Protein AF-A0A7C0WLK8-F1 (afdb_monomer_lite)

Foldseek 3Di:
DWDKADLVRLCVVVVHDSVVLVVLCVDPPQRQDWDLPDDDPPPDPPDSTIHGPVSNVVSCVVVPDPPPD

Structure (mmCIF, N/CA/C/O backbone):
data_AF-A0A7C0WLK8-F1
#
_entry.id   AF-A0A7C0WLK8-F1
#
loop_
_atom_site.group_PDB
_atom_site.id
_atom_site.type_symbol
_atom_site.label_atom_id
_atom_site.label_alt_id
_atom_site.label_comp_id
_atom_site.label_asym_id
_atom_site.label_entity_id
_atom_site.label_seq_id
_atom_site.pdbx_PDB_ins_code
_atom_site.Cartn_x
_atom_site.Cartn_y
_atom_site.Cartn_z
_atom_site.occupancy
_atom_site.B_iso_or_equiv
_atom_site.auth_seq_id
_atom_site.auth_comp_id
_atom_site.auth_asym_id
_atom_site.auth_atom_id
_atom_site.pdbx_PDB_model_num
ATOM 1 N N . MET A 1 1 ? -9.142 10.476 -14.330 1.00 59.84 1 MET A N 1
ATOM 2 C CA . MET A 1 1 ? -8.138 9.423 -14.589 1.00 59.84 1 MET A CA 1
ATOM 3 C C . MET A 1 1 ? -7.641 8.939 -13.244 1.00 59.84 1 MET A C 1
ATOM 5 O O . MET A 1 1 ? -7.375 9.785 -12.401 1.00 59.84 1 MET A O 1
ATOM 9 N N . ASP A 1 2 ? -7.602 7.629 -13.022 1.00 78.75 2 ASP A N 1
ATOM 10 C CA . ASP A 1 2 ? -7.075 7.070 -11.775 1.00 78.75 2 ASP A CA 1
ATOM 11 C C . ASP A 1 2 ? -5.541 7.111 -11.788 1.00 78.75 2 ASP A C 1
ATOM 13 O O . ASP A 1 2 ? -4.931 6.845 -12.829 1.00 78.75 2 ASP A O 1
ATOM 17 N N . LYS A 1 3 ? -4.917 7.497 -10.669 1.00 86.62 3 LYS A N 1
ATOM 18 C CA . LYS A 1 3 ? -3.457 7.629 -10.598 1.00 86.62 3 LYS A CA 1
ATOM 19 C C . LYS A 1 3 ? -2.845 6.249 -10.374 1.00 86.62 3 LYS A C 1
ATOM 21 O O . LYS A 1 3 ? -3.124 5.595 -9.372 1.00 86.62 3 LYS A O 1
ATOM 26 N N . ILE A 1 4 ? -1.970 5.843 -11.288 1.00 88.38 4 ILE A N 1
ATOM 27 C CA . ILE A 1 4 ? -1.128 4.658 -11.131 1.00 88.38 4 ILE A CA 1
ATOM 28 C C . ILE A 1 4 ? 0.137 5.080 -10.386 1.00 88.38 4 ILE A C 1
ATOM 30 O O . ILE A 1 4 ? 0.799 6.033 -10.792 1.00 88.38 4 ILE A O 1
ATOM 34 N N . MET A 1 5 ? 0.454 4.381 -9.302 1.00 88.38 5 MET A N 1
ATOM 35 C CA . MET A 1 5 ? 1.595 4.650 -8.433 1.00 88.38 5 MET A CA 1
ATOM 36 C C . MET A 1 5 ? 2.614 3.513 -8.506 1.00 88.38 5 MET A C 1
ATOM 38 O O . MET A 1 5 ? 2.255 2.334 -8.608 1.00 88.38 5 MET A O 1
ATOM 42 N N . THR A 1 6 ? 3.895 3.863 -8.440 1.00 87.94 6 THR A N 1
ATOM 43 C CA . THR A 1 6 ? 4.978 2.906 -8.176 1.00 87.94 6 THR A CA 1
ATOM 44 C C . THR A 1 6 ? 4.939 2.415 -6.723 1.00 87.94 6 THR A C 1
ATOM 46 O O . THR A 1 6 ? 4.205 2.955 -5.894 1.00 87.94 6 THR A O 1
ATOM 49 N N . MET A 1 7 ? 5.751 1.409 -6.389 1.00 86.81 7 MET A N 1
ATOM 50 C CA . MET A 1 7 ? 5.915 0.962 -5.002 1.00 86.81 7 MET A CA 1
ATOM 51 C C . MET A 1 7 ? 6.411 2.092 -4.083 1.00 86.81 7 MET A C 1
ATOM 53 O O . MET A 1 7 ? 5.839 2.301 -3.018 1.00 86.81 7 MET A O 1
ATOM 57 N N . TYR A 1 8 ? 7.387 2.886 -4.536 1.00 87.75 8 TYR A N 1
ATOM 58 C CA . TYR A 1 8 ? 7.891 4.055 -3.803 1.00 87.75 8 TYR A CA 1
ATOM 59 C C . TYR A 1 8 ? 6.835 5.159 -3.634 1.00 87.75 8 TYR A C 1
ATOM 61 O O . TYR A 1 8 ? 6.698 5.755 -2.565 1.00 87.75 8 TYR A O 1
ATOM 69 N N . GLU A 1 9 ? 6.055 5.438 -4.681 1.00 90.00 9 GLU A N 1
ATOM 70 C CA . GLU A 1 9 ? 4.976 6.425 -4.591 1.00 90.00 9 GLU A CA 1
ATOM 71 C C . GLU A 1 9 ? 3.864 5.959 -3.648 1.00 90.00 9 GLU A C 1
ATOM 73 O O . GLU A 1 9 ? 3.336 6.766 -2.886 1.00 90.00 9 GLU A O 1
ATOM 78 N N . CYS A 1 10 ? 3.520 4.668 -3.672 1.00 89.50 10 CYS A N 1
ATOM 79 C CA . CYS A 1 10 ? 2.510 4.094 -2.790 1.00 89.50 10 CYS A CA 1
ATOM 80 C C . CYS A 1 10 ? 2.965 4.106 -1.326 1.00 89.50 10 CYS A C 1
ATOM 82 O O . CYS A 1 10 ? 2.176 4.466 -0.453 1.00 89.50 10 CYS A O 1
ATOM 84 N N . SER A 1 11 ? 4.225 3.759 -1.047 1.00 88.88 11 SER A N 1
ATOM 85 C CA . SER A 1 11 ? 4.762 3.785 0.318 1.00 88.88 11 SER A CA 1
ATOM 86 C C . SER A 1 11 ? 4.798 5.218 0.856 1.00 88.88 11 SER A C 1
ATOM 88 O O . SER A 1 11 ? 4.321 5.480 1.957 1.00 88.88 11 SER A O 1
ATOM 90 N N . THR A 1 12 ? 5.229 6.174 0.025 1.00 90.38 12 THR A N 1
ATOM 91 C CA . THR A 1 12 ? 5.207 7.609 0.350 1.00 90.38 12 THR A CA 1
ATOM 92 C C . THR A 1 12 ? 3.783 8.112 0.599 1.00 90.38 12 THR A C 1
ATOM 94 O O . THR A 1 12 ? 3.542 8.832 1.564 1.00 90.38 12 THR A O 1
ATOM 97 N N . TYR A 1 13 ? 2.821 7.710 -0.236 1.00 89.62 13 TYR A N 1
ATOM 98 C CA . TYR A 1 13 ? 1.414 8.084 -0.088 1.00 89.62 13 TYR A CA 1
ATOM 99 C C . TYR A 1 13 ? 0.813 7.578 1.229 1.00 89.62 13 TYR A C 1
ATOM 101 O O . TYR A 1 13 ? 0.098 8.312 1.907 1.00 89.62 13 TYR A O 1
ATOM 109 N N . LEU A 1 14 ? 1.137 6.341 1.608 1.00 86.88 14 LEU A N 1
ATOM 110 C CA . LEU A 1 14 ? 0.702 5.728 2.862 1.00 86.88 14 LEU A CA 1
ATOM 111 C C . LEU A 1 14 ? 1.546 6.158 4.073 1.00 86.88 14 LEU A C 1
ATOM 113 O O . LEU A 1 14 ? 1.202 5.799 5.193 1.00 86.88 14 LEU A O 1
ATOM 117 N N . SER A 1 15 ? 2.608 6.947 3.867 1.00 89.12 15 SER A N 1
ATOM 118 C CA . SER A 1 15 ? 3.582 7.327 4.902 1.00 89.12 15 SER A CA 1
ATOM 119 C C . SER A 1 15 ? 4.211 6.124 5.621 1.00 89.12 15 SER A C 1
ATOM 121 O O . SER A 1 15 ? 4.444 6.178 6.824 1.00 89.12 15 SER A O 1
ATOM 123 N N . ILE A 1 16 ? 4.493 5.055 4.873 1.00 88.00 16 ILE A N 1
ATOM 124 C CA . ILE A 1 16 ? 5.156 3.832 5.351 1.00 88.00 16 ILE A CA 1
ATOM 125 C C . ILE A 1 16 ? 6.438 3.567 4.557 1.00 88.00 16 ILE A C 1
ATOM 127 O O . ILE A 1 16 ? 6.672 4.138 3.486 1.00 88.00 16 ILE A O 1
ATOM 131 N N . THR A 1 17 ? 7.269 2.663 5.060 1.00 88.88 17 THR A N 1
ATOM 132 C CA . THR A 1 17 ? 8.455 2.178 4.350 1.00 88.88 17 THR A CA 1
ATOM 133 C C . THR A 1 17 ? 8.086 1.209 3.223 1.00 88.88 17 THR A C 1
ATOM 135 O O . THR A 1 17 ? 7.006 0.615 3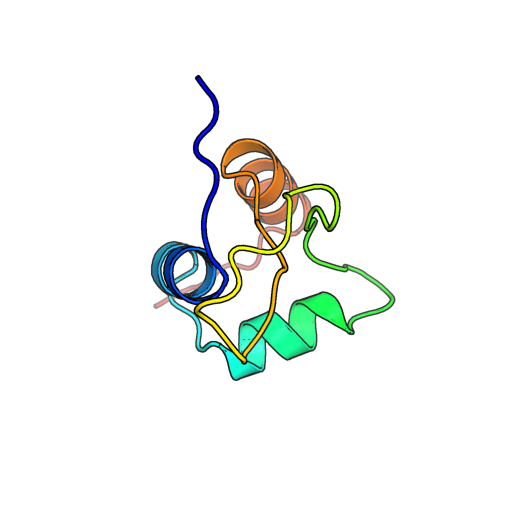.188 1.00 88.88 17 THR A O 1
ATOM 138 N N . THR A 1 18 ? 9.003 1.017 2.274 1.00 85.75 18 THR A N 1
ATOM 139 C CA . THR A 1 18 ? 8.844 0.008 1.217 1.00 85.75 18 THR A CA 1
ATOM 140 C C . THR A 1 18 ? 8.829 -1.418 1.773 1.00 85.75 18 THR A C 1
ATOM 142 O O . THR A 1 18 ? 8.174 -2.276 1.194 1.00 85.75 18 THR A O 1
ATOM 145 N N . GLU A 1 19 ? 9.493 -1.673 2.906 1.00 87.06 19 GLU A N 1
ATOM 146 C CA . GLU A 1 19 ? 9.488 -2.973 3.598 1.00 87.06 19 GLU A CA 1
ATOM 147 C C . GLU A 1 19 ? 8.136 -3.269 4.265 1.00 87.06 19 GLU A C 1
ATOM 149 O O . GLU A 1 19 ? 7.612 -4.380 4.155 1.00 87.06 19 GLU A O 1
ATOM 154 N N . GLU A 1 20 ? 7.522 -2.269 4.901 1.00 87.94 20 GLU A N 1
ATOM 155 C CA . GLU A 1 20 ? 6.161 -2.382 5.437 1.00 87.94 20 GLU A CA 1
ATOM 156 C C . GLU A 1 20 ? 5.145 -2.580 4.312 1.00 87.94 20 GLU A C 1
ATOM 158 O O . GLU A 1 20 ? 4.275 -3.445 4.406 1.00 87.94 20 GLU A O 1
ATOM 163 N N . LEU A 1 21 ? 5.287 -1.838 3.210 1.00 88.06 21 LEU A N 1
ATOM 164 C CA . LEU A 1 21 ? 4.449 -2.030 2.030 1.00 88.06 21 LEU A CA 1
ATOM 165 C C . LEU A 1 21 ? 4.617 -3.438 1.437 1.00 88.06 21 LEU A C 1
ATOM 167 O O . LEU A 1 21 ? 3.631 -4.047 1.025 1.00 88.06 21 LEU A O 1
ATOM 171 N N . GLN A 1 22 ? 5.840 -3.975 1.424 1.00 86.75 22 GLN A N 1
ATOM 172 C CA . GLN A 1 22 ? 6.109 -5.348 1.001 1.00 86.75 22 GLN A CA 1
ATOM 173 C C . GLN A 1 22 ? 5.437 -6.364 1.932 1.00 86.75 22 GLN A C 1
ATOM 175 O O . GLN A 1 22 ? 4.785 -7.294 1.463 1.00 86.75 22 GLN A O 1
ATOM 180 N N . SER A 1 23 ? 5.497 -6.134 3.242 1.00 88.12 23 SER A N 1
ATOM 181 C CA . SER A 1 23 ? 4.810 -6.969 4.232 1.00 88.12 23 SER A CA 1
ATOM 182 C C . SER A 1 23 ? 3.291 -6.957 4.030 1.00 88.12 23 SER A C 1
ATOM 184 O O . SER A 1 23 ? 2.660 -8.007 4.085 1.00 88.12 23 SER A O 1
ATOM 186 N N . LEU A 1 24 ? 2.703 -5.800 3.705 1.00 87.94 24 LEU A N 1
ATOM 187 C CA . LEU A 1 24 ? 1.279 -5.677 3.365 1.00 87.94 24 LEU A CA 1
ATOM 188 C C . LEU A 1 24 ? 0.903 -6.374 2.053 1.00 87.94 24 LEU A C 1
ATOM 190 O O . LEU A 1 24 ? -0.267 -6.676 1.839 1.00 87.94 24 LEU A O 1
ATOM 194 N N . LEU A 1 25 ? 1.855 -6.603 1.151 1.00 87.12 25 LEU A N 1
ATOM 195 C CA . LEU A 1 25 ? 1.618 -7.365 -0.075 1.00 87.12 25 LEU A CA 1
ATOM 196 C C . LEU A 1 25 ? 1.679 -8.872 0.151 1.00 87.12 25 LEU A C 1
ATOM 198 O O . LEU A 1 25 ? 0.974 -9.612 -0.534 1.00 87.12 25 LEU A O 1
ATOM 202 N N . ASP A 1 26 ? 2.543 -9.306 1.064 1.00 85.81 26 ASP A N 1
ATOM 203 C CA . ASP A 1 26 ? 2.719 -10.712 1.418 1.00 85.81 26 ASP A CA 1
ATOM 204 C C . ASP A 1 26 ? 1.738 -11.157 2.532 1.00 85.81 26 ASP A C 1
ATOM 206 O O . ASP A 1 26 ? 1.630 -12.347 2.837 1.00 85.81 26 ASP A O 1
ATOM 210 N N . ASP A 1 27 ? 0.965 -10.221 3.099 1.00 83.94 27 ASP A N 1
ATOM 211 C CA . ASP A 1 27 ? -0.122 -10.475 4.049 1.00 83.94 27 ASP A CA 1
ATOM 212 C C . ASP A 1 27 ? -1.269 -11.267 3.385 1.00 83.94 27 ASP A C 1
ATOM 214 O O . ASP A 1 27 ? -1.852 -10.862 2.379 1.00 83.94 27 ASP A O 1
ATOM 218 N N . THR A 1 28 ? -1.625 -12.414 3.970 1.00 81.38 28 THR A N 1
ATOM 219 C CA . THR A 1 28 ? -2.680 -13.313 3.456 1.00 81.38 28 THR A CA 1
ATOM 220 C C . THR A 1 28 ? -4.084 -12.968 3.954 1.00 81.38 28 THR A C 1
ATOM 222 O O . THR A 1 28 ? -5.075 -13.469 3.422 1.00 81.38 28 THR A O 1
ATOM 225 N N . VAL A 1 29 ? -4.186 -12.111 4.967 1.00 82.19 29 VAL A N 1
ATOM 226 C CA . VAL A 1 29 ? -5.433 -11.703 5.617 1.00 82.19 29 VAL A CA 1
ATOM 227 C C . VAL A 1 29 ? -5.956 -10.413 4.990 1.00 82.19 29 VAL A C 1
ATOM 229 O O . VAL A 1 29 ? -7.159 -10.282 4.745 1.00 82.19 29 VAL A O 1
ATOM 232 N N . ARG A 1 30 ? -5.072 -9.439 4.739 1.00 82.62 30 ARG A N 1
ATOM 233 C CA . ARG A 1 30 ? -5.435 -8.112 4.213 1.00 82.62 30 ARG A CA 1
ATOM 234 C C . ARG A 1 30 ? -4.417 -7.593 3.192 1.00 82.62 30 ARG A C 1
ATOM 236 O O . ARG A 1 30 ? -3.887 -6.500 3.388 1.00 82.62 30 ARG A O 1
ATOM 243 N N . PRO A 1 31 ? -4.188 -8.311 2.081 1.00 88.31 31 PRO A N 1
ATOM 244 C CA . PRO A 1 31 ? -3.233 -7.871 1.078 1.00 88.31 31 PRO A CA 1
ATOM 245 C C . PRO A 1 31 ? -3.634 -6.511 0.503 1.00 88.31 31 PRO A C 1
ATOM 247 O O . PRO A 1 31 ? -4.805 -6.294 0.163 1.00 88.31 31 PRO A O 1
ATOM 250 N N . ILE A 1 32 ? -2.674 -5.597 0.378 1.00 87.75 32 ILE A N 1
ATOM 251 C CA . ILE A 1 32 ? -2.891 -4.339 -0.342 1.00 87.75 32 ILE A CA 1
ATOM 252 C C . ILE A 1 32 ? -3.070 -4.627 -1.848 1.00 87.75 32 ILE A C 1
ATOM 254 O O . ILE A 1 32 ? -2.296 -5.398 -2.426 1.00 87.75 32 ILE A O 1
ATOM 258 N N . PRO A 1 33 ? -4.083 -4.045 -2.518 1.00 88.44 33 PRO A N 1
ATOM 259 C CA . PRO A 1 33 ? -4.305 -4.279 -3.939 1.00 88.44 33 PRO A CA 1
ATOM 260 C C . PRO A 1 33 ? -3.152 -3.707 -4.767 1.00 88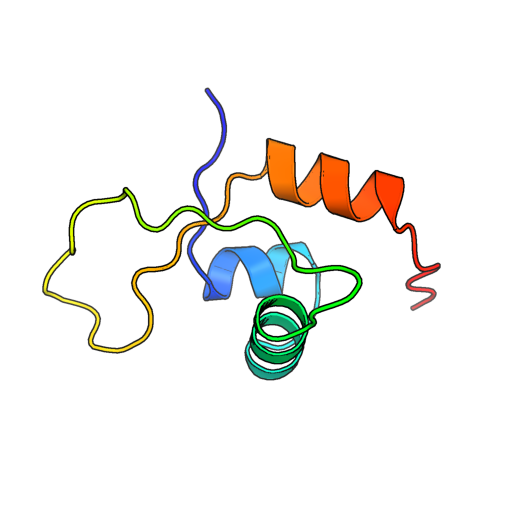.44 33 PRO A C 1
ATOM 262 O O . PRO A 1 33 ? -2.815 -2.526 -4.677 1.00 88.44 33 PRO A O 1
ATOM 265 N N . CYS A 1 34 ? -2.561 -4.558 -5.603 1.00 88.25 34 CYS A N 1
ATOM 266 C CA . CYS A 1 34 ? -1.595 -4.158 -6.616 1.00 88.25 34 CYS A CA 1
ATOM 267 C C . CYS A 1 34 ? -1.896 -4.871 -7.935 1.00 88.25 34 CYS A C 1
ATOM 269 O O . CYS A 1 34 ? -2.342 -6.020 -7.964 1.00 88.25 34 CYS A O 1
ATOM 271 N N . SER A 1 35 ? -1.619 -4.196 -9.043 1.00 80.38 35 SER A N 1
ATOM 272 C CA . SER A 1 35 ? -1.760 -4.748 -10.381 1.00 80.38 35 SER A CA 1
ATOM 273 C C . SER A 1 35 ? -0.393 -5.102 -10.955 1.00 80.38 35 SER A C 1
ATOM 275 O O . SER A 1 35 ? 0.540 -4.294 -10.972 1.00 80.38 35 SER A O 1
ATOM 277 N N . ARG A 1 36 ? -0.299 -6.337 -11.460 1.00 64.75 36 ARG A N 1
ATOM 278 C CA . ARG A 1 36 ? 0.858 -6.867 -12.201 1.00 64.75 36 ARG A CA 1
ATOM 279 C C . ARG A 1 36 ? 0.729 -6.681 -13.716 1.00 64.75 36 ARG A C 1
ATOM 281 O O . ARG A 1 36 ? 1.606 -7.115 -14.452 1.00 64.75 36 ARG A O 1
ATOM 288 N N . LEU A 1 37 ? -0.374 -6.092 -14.186 1.00 60.03 37 LEU A N 1
ATOM 289 C CA . LEU A 1 37 ? -0.715 -6.009 -15.612 1.00 60.03 37 LEU A CA 1
ATOM 290 C C . LEU A 1 37 ? -0.022 -4.857 -16.346 1.00 60.03 37 LEU A C 1
ATOM 292 O O . LEU A 1 37 ? -0.189 -4.713 -17.555 1.00 60.03 37 LEU A O 1
ATOM 296 N N . PHE A 1 38 ? 0.748 -4.032 -15.643 1.00 57.81 38 PHE A N 1
ATOM 297 C CA . PHE A 1 38 ? 1.478 -2.953 -16.286 1.00 57.81 38 PHE A CA 1
ATOM 298 C C . PHE A 1 38 ? 2.737 -3.512 -16.958 1.00 57.81 38 PHE A C 1
ATOM 300 O O . PHE A 1 38 ? 3.484 -4.257 -16.317 1.00 57.81 38 PHE A O 1
ATOM 307 N N . PRO A 1 39 ? 2.966 -3.205 -18.249 1.00 53.81 39 PRO A N 1
ATOM 308 C CA . PRO A 1 39 ? 4.095 -3.749 -18.987 1.00 53.81 39 PRO A CA 1
ATOM 309 C C . PRO A 1 39 ? 5.408 -3.406 -18.281 1.00 53.81 39 PRO A C 1
ATOM 311 O O . PRO A 1 39 ? 5.567 -2.315 -17.730 1.00 53.81 39 PRO A O 1
ATOM 314 N N . ARG A 1 40 ? 6.334 -4.372 -18.286 1.00 44.56 40 ARG A N 1
ATOM 315 C CA . ARG A 1 40 ? 7.694 -4.216 -17.764 1.00 44.56 40 ARG A CA 1
ATOM 316 C C . ARG A 1 40 ? 8.349 -3.017 -18.435 1.00 44.56 40 ARG A C 1
ATOM 318 O O . ARG A 1 40 ? 8.782 -3.122 -19.578 1.00 44.56 40 ARG A O 1
ATOM 325 N N . ASP A 1 41 ? 8.470 -1.915 -17.711 1.00 49.72 41 ASP A N 1
ATOM 326 C CA . ASP A 1 41 ? 9.440 -0.897 -18.077 1.00 49.72 41 ASP A CA 1
ATOM 327 C C . ASP A 1 41 ? 10.813 -1.438 -17.667 1.00 49.72 41 ASP A C 1
ATOM 329 O O . ASP A 1 41 ? 11.093 -1.678 -16.491 1.00 49.72 41 ASP A O 1
ATOM 333 N N . THR A 1 42 ? 11.626 -1.781 -18.661 1.00 51.00 42 THR A N 1
ATOM 334 C CA . THR A 1 42 ? 12.869 -2.558 -18.537 1.00 51.00 42 THR A CA 1
ATOM 335 C C . THR A 1 42 ? 14.024 -1.817 -17.847 1.00 51.00 42 THR A C 1
ATOM 337 O O . THR A 1 42 ? 15.156 -2.296 -17.888 1.00 51.00 42 THR A O 1
ATOM 340 N N . ALA A 1 43 ? 13.768 -0.678 -17.200 1.00 51.41 43 ALA A N 1
ATOM 341 C CA . ALA A 1 43 ? 14.778 0.124 -16.510 1.00 51.41 43 ALA A CA 1
ATOM 342 C C . ALA A 1 43 ? 14.867 -0.134 -14.993 1.00 51.41 43 ALA A C 1
ATOM 344 O O . ALA A 1 43 ? 15.892 0.186 -14.395 1.00 51.41 43 ALA A O 1
ATOM 345 N N . ASP A 1 44 ? 13.857 -0.759 -14.379 1.00 49.47 44 ASP A N 1
ATOM 346 C CA . ASP A 1 44 ? 13.819 -0.963 -12.929 1.00 49.47 44 ASP A CA 1
ATOM 347 C C . ASP A 1 44 ? 13.902 -2.454 -12.583 1.00 49.47 44 ASP A C 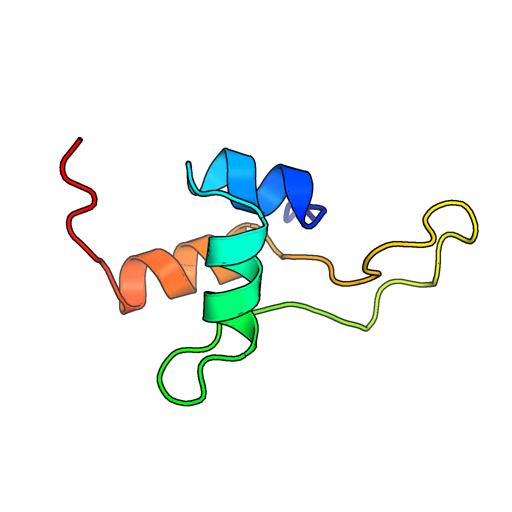1
ATOM 349 O O . ASP A 1 44 ? 12.975 -3.236 -12.801 1.00 49.47 44 ASP A O 1
ATOM 353 N N . ARG A 1 45 ? 15.067 -2.876 -12.082 1.00 51.88 45 ARG A N 1
ATOM 354 C CA . ARG A 1 45 ? 15.311 -4.250 -11.611 1.00 51.88 45 ARG A CA 1
ATOM 355 C C . ARG A 1 45 ? 14.652 -4.536 -10.253 1.00 51.88 45 ARG A C 1
ATOM 357 O O . ARG A 1 45 ? 14.872 -5.619 -9.714 1.00 51.88 45 ARG A O 1
ATOM 364 N N . GLN A 1 46 ? 13.860 -3.616 -9.700 1.00 56.50 46 GLN A N 1
ATOM 365 C CA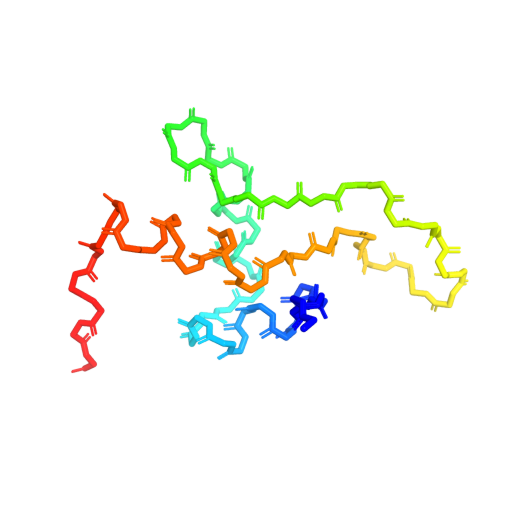 . GLN A 1 46 ? 13.205 -3.777 -8.405 1.00 56.50 46 GLN A CA 1
ATOM 366 C C . GLN A 1 46 ? 11.707 -3.439 -8.523 1.00 56.50 46 GLN A C 1
ATOM 368 O O . GLN A 1 46 ? 11.303 -2.293 -8.618 1.00 56.50 46 GLN A O 1
ATOM 373 N N . ASP A 1 47 ? 10.890 -4.491 -8.541 1.00 62.72 47 ASP A N 1
ATOM 374 C CA . ASP A 1 47 ? 9.428 -4.494 -8.397 1.00 62.72 47 ASP A CA 1
ATOM 375 C C . ASP A 1 47 ? 8.558 -3.793 -9.475 1.00 62.72 47 ASP A C 1
ATOM 377 O O . ASP A 1 47 ? 8.330 -2.586 -9.497 1.00 62.72 47 ASP A O 1
ATOM 381 N N . HIS A 1 48 ? 7.958 -4.602 -10.359 1.00 68.69 48 HIS A N 1
ATOM 382 C CA . HIS A 1 48 ? 7.017 -4.149 -11.398 1.00 68.69 48 HIS A CA 1
ATOM 383 C C . HIS A 1 48 ? 5.582 -3.917 -10.889 1.00 68.69 48 HIS A C 1
ATOM 385 O O . HIS A 1 48 ? 4.679 -3.666 -11.693 1.00 68.69 48 HIS A O 1
ATOM 391 N N . ARG A 1 49 ? 5.323 -4.053 -9.584 1.00 79.19 49 ARG A N 1
ATOM 392 C CA . ARG A 1 49 ? 3.977 -3.861 -9.033 1.00 79.19 49 ARG A CA 1
ATOM 393 C C . ARG A 1 49 ? 3.580 -2.391 -9.132 1.00 79.19 49 ARG A C 1
ATOM 395 O O . ARG A 1 49 ? 4.323 -1.489 -8.742 1.00 79.19 49 ARG A O 1
ATOM 402 N N . ARG A 1 50 ? 2.375 -2.151 -9.644 1.00 86.50 50 ARG A N 1
ATOM 403 C CA . ARG A 1 50 ? 1.760 -0.825 -9.652 1.00 86.50 50 ARG A CA 1
ATOM 404 C C . ARG A 1 50 ? 0.507 -0.823 -8.801 1.00 86.50 50 ARG A C 1
ATOM 406 O O . ARG A 1 50 ? -0.188 -1.832 -8.699 1.00 86.50 50 ARG A O 1
ATOM 413 N N . PHE A 1 51 ? 0.205 0.331 -8.239 1.00 89.44 51 PHE A N 1
ATOM 414 C CA . PHE A 1 51 ? -0.891 0.515 -7.305 1.00 89.44 51 PHE A CA 1
ATOM 415 C C . PHE A 1 51 ? -1.849 1.547 -7.872 1.00 89.44 51 PHE A C 1
ATOM 417 O O . PHE A 1 51 ? -1.429 2.634 -8.265 1.00 89.44 51 PHE A O 1
ATOM 424 N N . LEU A 1 52 ? -3.132 1.215 -7.933 1.00 90.19 52 LEU A N 1
ATOM 425 C CA . LEU A 1 52 ? -4.156 2.191 -8.271 1.00 90.19 52 LEU A CA 1
ATOM 426 C C . LEU A 1 52 ? -4.498 2.983 -7.015 1.00 90.19 52 LEU A C 1
ATOM 428 O O . LEU A 1 52 ? -4.869 2.407 -5.992 1.00 90.19 52 LEU A O 1
ATOM 432 N N . GLN A 1 53 ? -4.361 4.306 -7.072 1.00 89.25 53 GLN A N 1
ATOM 433 C CA . GLN A 1 53 ? -4.613 5.160 -5.914 1.00 89.25 53 GLN A CA 1
ATOM 434 C C . GLN A 1 53 ? -6.044 4.991 -5.388 1.00 89.25 53 GLN A C 1
ATOM 436 O O . GLN A 1 53 ? -6.254 4.996 -4.174 1.00 89.25 53 GLN A O 1
ATOM 441 N N . SER A 1 54 ? -7.026 4.798 -6.273 1.00 90.25 54 SER A N 1
ATOM 442 C CA . SER A 1 54 ? -8.408 4.515 -5.878 1.00 90.25 54 SER A CA 1
ATOM 443 C C . SER A 1 54 ? -8.552 3.205 -5.089 1.00 90.25 54 SER A C 1
ATOM 445 O O . SER A 1 54 ? -9.217 3.195 -4.051 1.00 90.25 54 SER A O 1
ATOM 447 N N . GLU A 1 55 ? -7.887 2.130 -5.520 1.00 90.19 55 GLU A N 1
ATOM 448 C CA . GLU A 1 55 ? -7.916 0.824 -4.855 1.00 90.19 55 GLU A CA 1
ATOM 449 C C . GLU A 1 55 ? -7.185 0.857 -3.516 1.00 90.19 55 GLU A C 1
ATOM 451 O O . GLU A 1 55 ? -7.709 0.357 -2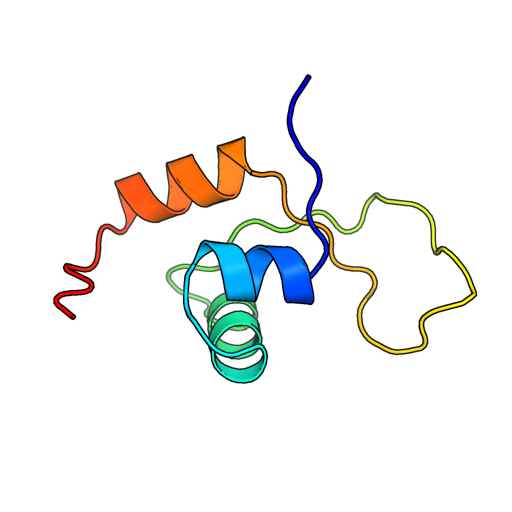.521 1.00 90.19 55 GLU A O 1
ATOM 456 N N . VAL A 1 56 ? -6.020 1.509 -3.462 1.00 89.56 56 VAL A N 1
ATOM 457 C CA . VAL A 1 56 ? -5.277 1.730 -2.214 1.00 89.56 56 VAL A CA 1
ATOM 458 C C . VAL A 1 56 ? -6.125 2.529 -1.229 1.00 89.56 56 VAL A C 1
ATOM 460 O O . VAL A 1 56 ? -6.217 2.159 -0.064 1.00 89.56 56 VAL A O 1
ATOM 463 N N . ASN A 1 57 ? -6.819 3.574 -1.686 1.00 88.94 57 ASN A N 1
ATOM 464 C CA . ASN A 1 57 ? -7.730 4.349 -0.845 1.00 88.94 57 ASN A CA 1
ATOM 465 C C . ASN A 1 57 ? -8.931 3.536 -0.359 1.00 88.94 57 ASN A C 1
ATOM 467 O O . ASN A 1 57 ? -9.337 3.673 0.795 1.00 88.94 57 ASN A O 1
ATOM 471 N N . ALA A 1 58 ? -9.524 2.709 -1.220 1.00 87.94 58 ALA A N 1
ATOM 472 C CA . ALA A 1 58 ? -10.633 1.842 -0.840 1.00 87.94 58 ALA A CA 1
ATOM 473 C C . ALA A 1 58 ? -10.185 0.793 0.188 1.00 87.94 58 ALA A C 1
ATOM 475 O O . ALA A 1 58 ? -10.866 0.589 1.193 1.00 87.94 58 ALA A O 1
ATOM 476 N N . TRP A 1 59 ? -9.017 0.185 -0.026 1.00 89.62 59 TRP A N 1
ATOM 477 C CA . TRP A 1 59 ? -8.385 -0.738 0.911 1.00 89.62 59 TRP A CA 1
ATOM 478 C C . TRP A 1 59 ? -8.089 -0.051 2.247 1.00 89.62 59 TRP A C 1
ATOM 480 O O . TRP A 1 59 ? -8.505 -0.546 3.292 1.00 89.62 59 TRP A O 1
ATOM 490 N N . PHE A 1 60 ? -7.482 1.136 2.214 1.00 85.56 60 PHE A N 1
ATOM 491 C CA . PHE A 1 60 ? -7.158 1.912 3.408 1.00 85.56 60 PHE A CA 1
ATOM 492 C C . PHE A 1 60 ? -8.412 2.265 4.213 1.00 85.56 60 PHE A C 1
ATOM 494 O O . PHE A 1 60 ? -8.449 2.062 5.420 1.00 85.56 60 PHE A O 1
ATOM 501 N N . LYS A 1 61 ? -9.489 2.704 3.549 1.00 84.19 61 LYS A N 1
ATOM 502 C CA . LYS A 1 61 ? -10.786 2.959 4.199 1.00 84.19 61 LYS A CA 1
ATOM 503 C C . LYS A 1 61 ? -11.413 1.694 4.783 1.00 84.19 61 LYS A C 1
ATOM 505 O O . LYS A 1 61 ? -12.018 1.752 5.847 1.00 84.19 61 LYS A O 1
ATOM 510 N N . LYS A 1 62 ? -11.292 0.559 4.090 1.00 83.94 62 LYS A N 1
ATOM 511 C CA . LYS A 1 62 ? -11.865 -0.726 4.515 1.00 83.94 62 LYS A CA 1
ATOM 512 C C . LYS A 1 62 ? -11.156 -1.297 5.742 1.00 83.94 62 LYS A C 1
ATOM 514 O O . LYS A 1 62 ? -11.807 -1.896 6.591 1.00 83.94 62 LYS A O 1
ATOM 519 N N . TYR A 1 63 ? -9.840 -1.127 5.822 1.00 77.19 63 TYR A N 1
ATOM 520 C CA . TYR A 1 63 ? -9.010 -1.688 6.888 1.00 77.19 63 TYR A CA 1
ATOM 521 C C . TYR A 1 63 ? -8.534 -0.656 7.908 1.00 77.19 63 TYR A C 1
ATOM 523 O O . TYR A 1 63 ? -7.737 -1.023 8.766 1.00 77.19 63 TYR A O 1
ATOM 531 N N . SER A 1 64 ? -9.049 0.577 7.802 1.00 59.66 64 SER A N 1
ATOM 532 C CA . SER A 1 64 ? -8.760 1.783 8.585 1.00 59.66 64 SER A CA 1
ATOM 533 C C . SER A 1 64 ? -8.025 1.490 9.890 1.00 59.66 64 SER A C 1
ATOM 535 O O . SER A 1 64 ? -8.641 1.296 10.936 1.00 59.66 64 SER A O 1
ATOM 537 N N . PHE A 1 65 ? -6.695 1.469 9.828 1.00 56.19 65 PHE A N 1
ATOM 538 C CA . PHE A 1 65 ? -5.894 1.620 11.030 1.00 56.19 65 PHE A CA 1
ATOM 539 C C . PHE A 1 65 ? -5.967 3.098 11.417 1.00 56.19 65 PHE A C 1
ATOM 541 O O . PHE A 1 65 ? -5.815 3.952 10.536 1.00 56.19 65 PHE A O 1
ATOM 548 N N . PRO A 1 66 ? -6.188 3.445 12.694 1.00 46.28 66 PRO A N 1
ATOM 549 C CA . PRO A 1 66 ? -5.779 4.754 13.158 1.00 46.28 66 PRO A CA 1
ATOM 550 C C . PRO A 1 66 ? -4.253 4.792 13.019 1.00 46.28 66 PRO 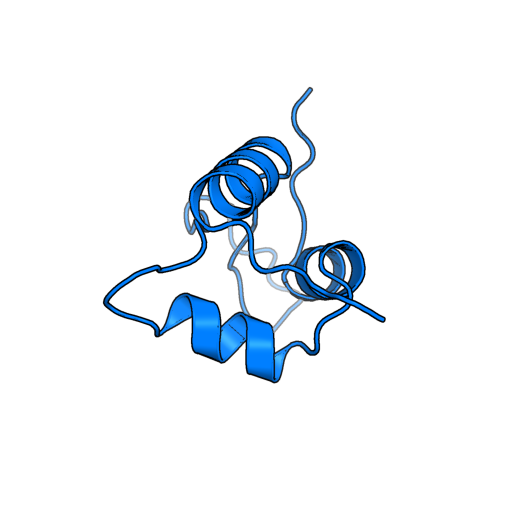A C 1
ATOM 552 O O . PRO A 1 66 ? -3.531 4.294 13.876 1.00 46.28 66 PRO A O 1
ATOM 555 N N . ILE A 1 67 ? -3.747 5.319 11.901 1.00 50.62 67 ILE A N 1
ATOM 556 C CA . ILE A 1 67 ? -2.366 5.800 11.837 1.00 50.62 67 ILE A CA 1
ATOM 557 C C . ILE A 1 67 ? -2.381 7.107 12.634 1.00 50.62 67 ILE A C 1
ATOM 559 O O . ILE A 1 67 ? -2.450 8.200 12.072 1.00 50.62 67 ILE A O 1
ATOM 563 N N . GLU A 1 68 ? -2.466 6.983 13.961 1.00 43.75 68 GLU A N 1
ATOM 564 C CA . GLU A 1 68 ? -2.114 8.071 14.864 1.00 43.75 68 GLU A CA 1
ATOM 565 C C . GLU A 1 68 ? -0.618 8.327 14.669 1.00 43.75 68 GLU A C 1
ATOM 567 O O . GLU A 1 68 ? 0.197 7.409 14.774 1.00 43.75 68 GLU A O 1
ATOM 572 N N . LYS A 1 69 ? -0.291 9.558 14.269 1.00 39.41 69 LYS A N 1
ATOM 573 C CA . LYS A 1 69 ? 1.084 10.058 14.216 1.00 39.41 69 LYS A CA 1
ATOM 574 C C . LYS A 1 69 ? 1.617 10.310 15.616 1.00 39.41 69 LYS A C 1
ATOM 576 O O . LYS A 1 69 ? 0.836 10.854 16.427 1.00 39.41 69 LYS A O 1
#

Sequence (69 aa):
MDKIMTMYECSTYLSITTEELQSLLDDTVRPIPCSRLFPRDTADRQDHRRFLQSEVNAWFKKYSFPIEK

pLDDT: mean 77.3, std 15.69, range [39.41, 90.38]

Radius of gyration: 12.09 Å; chains: 1; bounding box: 27×23×34 Å

Secondary structure (DSSP, 8-state):
-PPEE-HHHHHHHHT--HHHHHHHHH-SSSPPP-B--S---TT-SS---BEEHHHHHHHHHHH------